Protein AF-A0A0E9ZQY3-F1 (afdb_monomer_lite)

Foldseek 3Di:
DDPPPVQLCVQLVVQAQPADDPCSQVSSCVSNVAPEEEADDPDDDDPGFYKYFHDDPRGTHDIDTDD

Secondary structure (DSSP, 8-state):
----HHHHHHHHGGGTTSBP-THHHHHHHHHH--SEEEE--TT----SSEEEEEEETTEEEEEEEE-

Sequence (67 aa):
MEYNQPKAVDNIQHLVGTRFVASAEAYMQEMTGAQDVRERRPTREARYSMVEYDLKDGIITAVVVYP

Structure (mmCIF, N/CA/C/O backbone):
data_AF-A0A0E9ZQY3-F1
#
_entry.id   AF-A0A0E9ZQY3-F1
#
loop_
_atom_site.group_PDB
_atom_site.id
_atom_site.type_symbol
_atom_site.label_atom_id
_atom_site.label_alt_id
_atom_site.label_comp_id
_atom_site.label_asym_id
_atom_site.label_entity_id
_atom_site.label_seq_id
_atom_site.pdbx_PDB_ins_code
_atom_site.Cartn_x
_atom_site.Cartn_y
_atom_site.Cartn_z
_atom_site.occupancy
_atom_site.B_iso_or_equiv
_atom_site.auth_seq_id
_atom_site.auth_comp_id
_atom_site.auth_asym_id
_atom_site.au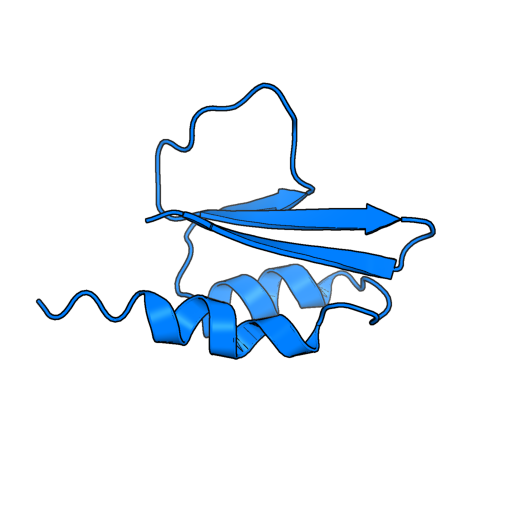th_atom_id
_atom_site.pdbx_PDB_model_num
ATOM 1 N N . MET A 1 1 ? 17.322 -4.633 -18.567 1.00 43.16 1 MET A N 1
ATOM 2 C CA . MET A 1 1 ? 16.557 -4.064 -17.440 1.00 43.16 1 MET A CA 1
ATOM 3 C C . MET A 1 1 ? 15.570 -5.140 -17.031 1.00 43.16 1 MET A C 1
ATOM 5 O O . MET A 1 1 ? 14.657 -5.415 -17.796 1.00 43.16 1 MET A O 1
ATOM 9 N N . GLU A 1 2 ? 15.839 -5.870 -15.949 1.00 42.38 2 GLU A N 1
ATOM 10 C CA . GLU A 1 2 ? 14.930 -6.926 -15.490 1.00 42.38 2 GLU A CA 1
ATOM 11 C C . GLU A 1 2 ? 13.693 -6.285 -14.860 1.00 42.38 2 GLU A C 1
ATOM 13 O O . GLU A 1 2 ? 13.793 -5.531 -13.892 1.00 42.38 2 GLU A O 1
ATOM 18 N N . TYR A 1 3 ? 12.525 -6.564 -15.436 1.00 48.19 3 TYR A N 1
ATOM 19 C CA . TYR A 1 3 ? 11.236 -6.175 -14.879 1.00 48.19 3 TYR A CA 1
ATOM 20 C C . TYR A 1 3 ? 10.965 -7.014 -13.626 1.00 48.19 3 TYR A C 1
ATOM 22 O O . TYR A 1 3 ? 10.386 -8.095 -13.673 1.00 48.19 3 TYR A O 1
ATOM 30 N N . ASN A 1 4 ? 11.416 -6.503 -12.484 1.00 50.38 4 ASN A N 1
ATOM 31 C CA . ASN A 1 4 ? 11.324 -7.123 -11.162 1.00 50.38 4 ASN A CA 1
ATOM 32 C C . ASN A 1 4 ? 9.905 -6.964 -10.551 1.00 50.38 4 ASN A C 1
ATOM 34 O O . ASN A 1 4 ? 9.760 -6.695 -9.363 1.00 50.38 4 ASN A O 1
ATOM 38 N N . GLN A 1 5 ? 8.857 -7.073 -11.378 1.00 54.09 5 GLN A N 1
ATOM 39 C CA . GLN A 1 5 ? 7.467 -6.721 -11.052 1.00 54.09 5 GLN A CA 1
ATOM 40 C C . GLN A 1 5 ? 6.754 -7.641 -10.042 1.00 54.09 5 GLN A C 1
ATOM 42 O O . GLN A 1 5 ? 6.074 -7.092 -9.177 1.00 54.09 5 GLN A O 1
ATOM 47 N N . PRO A 1 6 ? 6.895 -8.986 -10.056 1.00 55.84 6 PRO A N 1
ATOM 48 C CA . PRO A 1 6 ? 6.216 -9.806 -9.049 1.00 55.84 6 PRO A CA 1
ATOM 49 C C . PRO A 1 6 ? 6.719 -9.508 -7.627 1.00 55.84 6 PRO A C 1
ATOM 51 O O . PRO A 1 6 ? 5.924 -9.430 -6.701 1.00 55.84 6 PRO A O 1
ATOM 54 N N . LYS A 1 7 ? 8.009 -9.178 -7.462 1.00 63.34 7 LYS A N 1
ATOM 55 C CA . LYS A 1 7 ? 8.590 -8.899 -6.137 1.00 63.34 7 LYS A CA 1
ATOM 56 C C . LYS A 1 7 ? 8.027 -7.646 -5.460 1.00 63.34 7 LYS A C 1
ATOM 58 O O . LYS A 1 7 ? 8.025 -7.576 -4.238 1.00 63.34 7 LYS A O 1
ATOM 63 N N . ALA A 1 8 ? 7.583 -6.648 -6.224 1.00 77.75 8 ALA A N 1
ATOM 64 C CA . ALA A 1 8 ? 7.153 -5.375 -5.649 1.00 77.75 8 ALA A CA 1
ATOM 65 C C . ALA A 1 8 ? 5.847 -5.516 -4.852 1.00 77.75 8 ALA A C 1
ATOM 67 O O . ALA A 1 8 ? 5.755 -4.996 -3.743 1.00 77.75 8 ALA A O 1
ATOM 68 N N . VAL A 1 9 ? 4.858 -6.250 -5.377 1.00 82.62 9 VAL A N 1
ATOM 69 C CA . VAL A 1 9 ? 3.609 -6.496 -4.639 1.00 82.62 9 VAL A CA 1
ATOM 70 C C . VAL A 1 9 ? 3.842 -7.432 -3.452 1.00 82.62 9 VAL A C 1
ATOM 72 O O . VAL A 1 9 ? 3.342 -7.153 -2.364 1.00 82.62 9 VAL A O 1
ATOM 75 N N . ASP A 1 10 ? 4.684 -8.462 -3.609 1.00 84.56 10 ASP A N 1
ATOM 76 C CA . ASP A 1 10 ? 5.059 -9.373 -2.517 1.00 84.56 10 ASP A CA 1
ATOM 77 C C . ASP A 1 10 ? 5.666 -8.616 -1.321 1.00 84.56 10 ASP A C 1
ATOM 79 O O . ASP A 1 10 ? 5.372 -8.930 -0.166 1.00 84.56 10 ASP A O 1
ATOM 83 N N . ASN A 1 11 ? 6.446 -7.561 -1.585 1.00 86.19 11 ASN A N 1
ATOM 84 C CA . ASN A 1 11 ? 7.047 -6.729 -0.543 1.00 86.19 11 ASN A CA 1
ATOM 85 C C . ASN A 1 11 ? 6.019 -5.982 0.319 1.00 86.19 11 ASN A C 1
ATOM 87 O O . ASN A 1 11 ? 6.335 -5.653 1.457 1.00 86.19 11 ASN A O 1
ATOM 91 N N . ILE A 1 12 ? 4.817 -5.698 -0.193 1.00 90.38 12 ILE A N 1
ATOM 92 C CA . ILE A 1 12 ? 3.806 -4.876 0.498 1.00 90.38 12 ILE A CA 1
ATOM 93 C C . ILE A 1 12 ? 2.506 -5.629 0.805 1.00 90.38 12 ILE A C 1
ATOM 95 O O . ILE A 1 12 ? 1.641 -5.103 1.503 1.00 90.38 12 ILE A O 1
ATOM 99 N N . GLN A 1 13 ? 2.368 -6.875 0.345 1.00 90.81 13 GLN A N 1
ATOM 100 C CA . GLN A 1 13 ? 1.164 -7.690 0.529 1.00 90.81 13 GLN A CA 1
ATOM 101 C C . GLN A 1 13 ? 0.802 -7.895 2.008 1.00 90.81 13 GLN A C 1
ATOM 103 O O . GLN A 1 13 ? -0.374 -7.981 2.360 1.00 90.81 13 GLN A O 1
ATOM 108 N N . HIS A 1 14 ? 1.803 -7.931 2.889 1.00 91.94 14 HIS A N 1
ATOM 109 C CA . HIS A 1 14 ? 1.623 -8.098 4.332 1.00 91.94 14 HIS A CA 1
ATOM 110 C C . HIS A 1 14 ? 0.903 -6.916 5.011 1.00 91.94 14 HIS A C 1
ATOM 112 O O . HIS A 1 14 ? 0.485 -7.041 6.160 1.00 91.94 14 HIS A O 1
ATOM 118 N N . LEU A 1 15 ? 0.748 -5.777 4.325 1.00 92.94 15 LEU A N 1
ATOM 119 C CA . LEU A 1 15 ? -0.029 -4.638 4.820 1.00 92.94 15 LEU A CA 1
ATOM 120 C C . LEU A 1 15 ? -1.539 -4.895 4.754 1.00 92.94 15 LEU A C 1
ATOM 122 O O . LEU A 1 15 ? -2.303 -4.239 5.465 1.00 92.94 15 LEU A O 1
ATOM 126 N N . VAL A 1 16 ? -1.992 -5.846 3.935 1.00 93.81 16 VAL A N 1
ATOM 127 C CA . VAL A 1 16 ? -3.408 -6.223 3.875 1.00 93.81 16 VAL A CA 1
ATOM 128 C C . VAL A 1 16 ? -3.841 -6.809 5.221 1.00 93.81 16 VAL A C 1
ATOM 130 O O . VAL A 1 16 ? -3.192 -7.691 5.777 1.00 93.81 16 VAL A O 1
ATOM 133 N N . GLY A 1 17 ? -4.950 -6.304 5.758 1.00 93.38 17 GLY A N 1
ATOM 134 C CA . GLY A 1 17 ? -5.448 -6.625 7.096 1.00 93.38 17 GLY A CA 1
ATOM 135 C C . GLY A 1 17 ? -4.884 -5.731 8.205 1.00 93.38 17 GLY A C 1
ATOM 136 O O . GLY A 1 17 ? -5.331 -5.835 9.347 1.00 93.38 17 GLY A O 1
ATOM 137 N N . THR A 1 18 ? -3.949 -4.828 7.895 1.00 94.50 18 THR A N 1
ATOM 138 C CA . THR A 1 18 ? -3.402 -3.868 8.863 1.00 94.50 18 THR A CA 1
ATOM 139 C C . THR A 1 18 ? -4.129 -2.527 8.810 1.00 94.50 18 THR A C 1
ATOM 141 O O . THR A 1 18 ? -4.766 -2.168 7.817 1.00 94.50 18 THR A O 1
ATOM 144 N N . ARG A 1 19 ? -4.049 -1.770 9.909 1.00 93.81 19 ARG A N 1
ATOM 145 C CA . ARG A 1 19 ? -4.622 -0.426 9.979 1.00 93.81 19 ARG A CA 1
ATOM 146 C C . ARG A 1 19 ? -3.782 0.5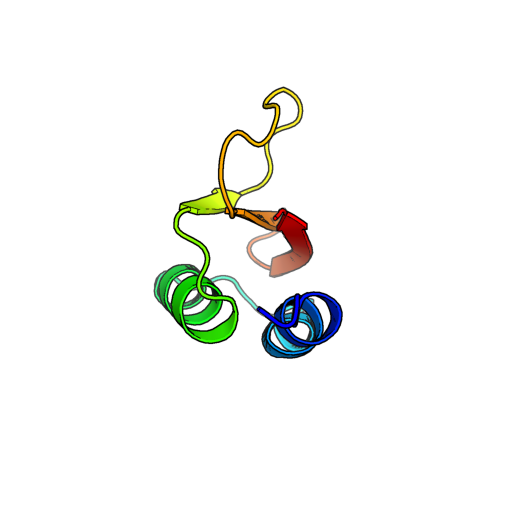45 9.160 1.00 93.81 19 ARG A C 1
ATOM 148 O O . ARG A 1 19 ? -2.565 0.591 9.314 1.00 93.81 19 ARG A O 1
ATOM 155 N N . PHE A 1 20 ? -4.447 1.355 8.346 1.00 93.19 20 PHE A N 1
ATOM 156 C CA . PHE A 1 20 ? -3.792 2.416 7.603 1.00 93.19 20 PHE A CA 1
ATOM 157 C C . PHE A 1 20 ? -3.237 3.479 8.554 1.00 93.19 20 PHE A C 1
ATOM 159 O O . PHE 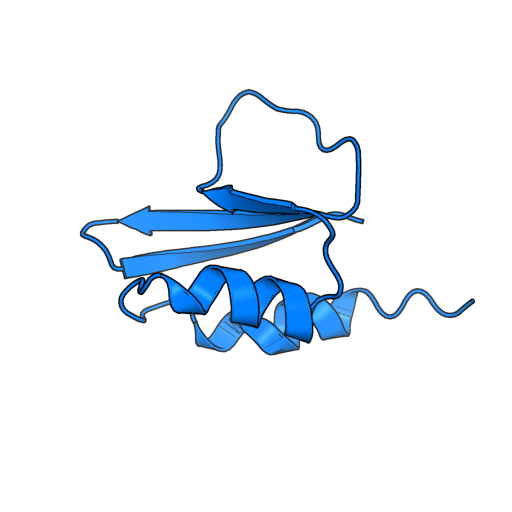A 1 20 ? -3.918 3.947 9.472 1.00 93.19 20 PHE A O 1
ATOM 166 N N . VAL A 1 21 ? -1.994 3.870 8.301 1.00 92.19 21 VAL A N 1
ATOM 167 C CA . VAL A 1 21 ? -1.293 4.971 8.962 1.00 92.19 21 VAL A CA 1
ATOM 168 C C . VAL A 1 21 ? -0.611 5.809 7.890 1.00 92.19 21 VAL A C 1
ATOM 170 O O . VAL A 1 21 ? -0.253 5.283 6.842 1.00 92.19 21 VAL A O 1
ATOM 173 N N . ALA A 1 22 ? -0.390 7.099 8.145 1.00 86.25 22 ALA A N 1
ATOM 174 C CA . ALA A 1 22 ? 0.172 8.009 7.140 1.00 86.25 22 ALA A CA 1
ATOM 175 C C . ALA A 1 22 ? 1.540 7.552 6.589 1.00 86.25 22 ALA A C 1
ATOM 177 O O . ALA A 1 22 ? 1.867 7.816 5.438 1.00 86.25 22 ALA A O 1
ATOM 178 N N . SER A 1 23 ? 2.334 6.821 7.381 1.00 91.81 23 SER A N 1
ATOM 179 C CA . SER A 1 23 ? 3.616 6.264 6.935 1.00 91.81 23 SER A CA 1
ATOM 180 C C . SER A 1 23 ? 3.488 5.056 6.001 1.00 91.81 23 SER A C 1
ATOM 182 O O . SER A 1 23 ? 4.480 4.673 5.385 1.00 91.81 23 SER A O 1
ATOM 184 N N . ALA A 1 24 ? 2.301 4.451 5.877 1.00 91.50 24 ALA A N 1
ATOM 185 C CA . ALA A 1 24 ? 2.083 3.298 5.009 1.00 91.50 24 ALA A CA 1
ATOM 186 C C . ALA A 1 24 ? 2.306 3.657 3.533 1.00 91.50 24 ALA A C 1
ATOM 188 O O . ALA A 1 24 ? 2.879 2.858 2.802 1.00 91.50 24 ALA A O 1
ATOM 189 N N . GLU A 1 25 ? 1.933 4.867 3.108 1.00 92.25 25 GLU A N 1
ATOM 190 C CA . GLU A 1 25 ? 2.149 5.323 1.728 1.00 92.25 25 GLU A CA 1
ATOM 191 C C . GLU A 1 25 ? 3.639 5.467 1.406 1.00 92.25 25 GLU A C 1
ATOM 193 O O . GLU A 1 25 ? 4.106 4.940 0.399 1.00 92.25 25 GLU A O 1
ATOM 198 N N . ALA A 1 26 ? 4.400 6.102 2.304 1.00 91.75 26 ALA A N 1
ATOM 199 C CA . ALA A 1 26 ? 5.849 6.238 2.163 1.00 91.75 26 ALA A CA 1
ATOM 200 C C . ALA A 1 26 ? 6.546 4.869 2.125 1.00 91.75 26 ALA A C 1
ATOM 202 O O . ALA A 1 26 ? 7.430 4.640 1.302 1.00 91.75 26 ALA A O 1
ATOM 203 N N . TYR A 1 27 ? 6.104 3.933 2.969 1.00 92.25 27 TYR A N 1
ATOM 204 C CA . TYR A 1 27 ? 6.610 2.564 2.967 1.00 92.25 27 TYR A CA 1
ATOM 205 C C . TYR A 1 27 ? 6.299 1.834 1.652 1.00 92.25 27 TYR A C 1
ATOM 207 O O . TYR A 1 27 ? 7.189 1.234 1.053 1.00 92.25 27 TYR A O 1
ATOM 215 N N . MET A 1 28 ? 5.057 1.909 1.160 1.00 92.38 28 MET A N 1
ATOM 216 C CA . MET A 1 28 ? 4.681 1.303 -0.121 1.00 92.38 28 MET A CA 1
ATOM 217 C C . MET A 1 28 ? 5.513 1.875 -1.271 1.00 92.38 28 MET A C 1
ATOM 219 O O . MET A 1 28 ? 5.972 1.119 -2.126 1.00 92.38 28 MET A O 1
ATOM 223 N N . GLN A 1 29 ? 5.749 3.186 -1.272 1.00 91.50 29 GLN A N 1
ATOM 224 C CA . GLN A 1 29 ? 6.586 3.863 -2.256 1.00 91.50 29 GLN A CA 1
ATOM 225 C C . GLN A 1 29 ? 8.037 3.362 -2.219 1.00 91.50 29 GLN A C 1
ATOM 227 O O . GLN A 1 29 ? 8.585 3.017 -3.264 1.00 91.50 29 GLN A O 1
ATOM 232 N N . GLU A 1 30 ? 8.641 3.255 -1.035 1.00 91.06 30 GLU A N 1
ATOM 233 C CA . GLU A 1 30 ? 10.016 2.768 -0.867 1.00 91.06 30 GLU A CA 1
ATOM 234 C C . GLU A 1 30 ? 10.171 1.304 -1.313 1.00 91.06 30 GLU A C 1
ATOM 236 O O . GLU A 1 30 ? 11.090 0.969 -2.060 1.00 91.06 30 GLU A O 1
ATOM 241 N N . MET A 1 31 ? 9.233 0.437 -0.920 1.00 90.88 31 MET A N 1
ATOM 242 C CA . MET A 1 31 ? 9.306 -1.005 -1.184 1.00 90.88 31 MET A CA 1
ATOM 243 C C . MET A 1 31 ? 8.990 -1.399 -2.632 1.00 90.88 31 MET A C 1
ATOM 245 O O . MET A 1 31 ? 9.400 -2.476 -3.081 1.00 90.88 31 MET A O 1
ATOM 249 N N . THR A 1 32 ? 8.237 -0.561 -3.350 1.00 88.12 32 THR A N 1
ATOM 250 C CA . THR A 1 32 ? 7.826 -0.814 -4.743 1.00 88.12 32 THR A CA 1
ATOM 251 C C . THR A 1 32 ? 8.577 0.042 -5.759 1.00 88.12 32 THR A C 1
ATOM 253 O O . THR A 1 32 ? 8.607 -0.308 -6.937 1.00 88.12 32 THR A O 1
ATOM 256 N N . GLY A 1 33 ? 9.174 1.157 -5.329 1.00 87.94 33 GLY A N 1
ATOM 257 C CA . GLY A 1 33 ? 9.741 2.171 -6.216 1.00 87.94 33 GLY A CA 1
ATOM 258 C C . GLY A 1 33 ? 8.688 2.972 -6.992 1.00 87.94 33 GLY A C 1
ATOM 259 O O . GLY A 1 33 ? 9.034 3.646 -7.962 1.00 87.94 33 GLY A O 1
ATOM 260 N N . ALA A 1 34 ? 7.408 2.885 -6.613 1.00 87.88 34 ALA A N 1
ATOM 261 C CA . ALA A 1 34 ? 6.342 3.608 -7.294 1.00 87.88 34 ALA A CA 1
ATOM 262 C C . ALA A 1 34 ? 6.503 5.126 -7.151 1.00 87.88 34 ALA A C 1
ATOM 264 O O . ALA A 1 34 ? 6.955 5.645 -6.133 1.00 87.88 34 ALA A O 1
ATOM 265 N N . GLN A 1 35 ? 6.105 5.861 -8.184 1.00 86.25 35 GLN A N 1
ATOM 266 C CA . GLN A 1 35 ? 6.147 7.324 -8.155 1.00 86.25 35 GLN A CA 1
ATOM 267 C C . GLN A 1 35 ? 4.897 7.920 -7.501 1.00 86.25 35 GLN A C 1
ATOM 269 O O . GLN A 1 35 ? 4.925 9.063 -7.055 1.00 86.25 35 GLN A O 1
ATOM 274 N N . ASP A 1 36 ? 3.814 7.145 -7.453 1.00 88.06 36 ASP A N 1
ATOM 275 C CA . ASP A 1 36 ? 2.507 7.559 -6.958 1.00 88.06 36 ASP A CA 1
ATOM 276 C C . ASP A 1 36 ? 1.915 6.429 -6.109 1.00 88.06 36 ASP A C 1
ATOM 278 O O . ASP A 1 36 ? 1.888 5.274 -6.537 1.00 88.06 36 ASP A O 1
ATOM 282 N N . VAL A 1 37 ? 1.448 6.749 -4.906 1.00 89.44 37 VAL A N 1
ATOM 283 C CA . VAL A 1 37 ? 0.751 5.812 -4.017 1.00 89.44 37 VAL A CA 1
ATOM 284 C C . VAL A 1 37 ? -0.528 6.490 -3.563 1.00 89.44 37 VAL A C 1
ATOM 286 O O . VAL A 1 37 ? -0.485 7.623 -3.090 1.00 89.44 37 VAL A O 1
ATOM 289 N N . ARG A 1 38 ? -1.677 5.832 -3.738 1.00 90.12 38 ARG A N 1
ATOM 290 C CA . ARG A 1 38 ? -2.971 6.420 -3.371 1.00 90.12 38 ARG A CA 1
ATOM 291 C C . ARG A 1 38 ? -4.045 5.384 -3.092 1.00 90.12 38 ARG A C 1
ATOM 293 O O . ARG A 1 38 ? -3.982 4.257 -3.569 1.00 90.12 38 ARG A O 1
ATOM 300 N N . GLU A 1 39 ? -5.093 5.810 -2.401 1.00 89.38 39 GLU A N 1
ATOM 301 C CA . GLU A 1 39 ? -6.320 5.027 -2.314 1.00 89.38 39 GLU A CA 1
ATOM 302 C C . GLU A 1 39 ? -6.948 4.859 -3.710 1.00 89.38 39 GLU A C 1
ATOM 304 O O . GLU A 1 39 ? -7.046 5.820 -4.491 1.00 89.38 39 GLU A O 1
ATOM 309 N N . ARG A 1 40 ? -7.354 3.627 -4.029 1.00 84.38 40 ARG A N 1
ATOM 310 C CA . ARG A 1 40 ?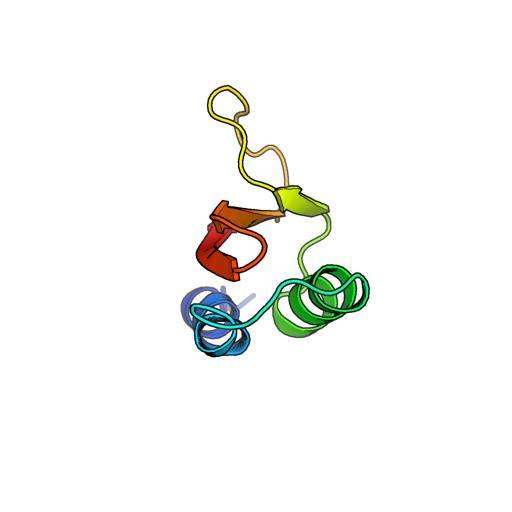 -7.875 3.231 -5.336 1.00 84.38 40 ARG A CA 1
ATOM 311 C C . ARG A 1 40 ? -9.121 4.032 -5.690 1.00 84.38 40 ARG A C 1
ATOM 313 O O . ARG A 1 40 ? -10.050 4.165 -4.894 1.00 84.38 40 ARG A O 1
ATOM 320 N N . ARG A 1 41 ? -9.181 4.533 -6.928 1.00 79.69 41 ARG A N 1
ATOM 321 C CA . ARG A 1 41 ? -10.379 5.208 -7.455 1.00 79.69 41 ARG A CA 1
ATOM 322 C C . ARG A 1 41 ? -10.864 4.532 -8.738 1.00 79.69 41 ARG A C 1
ATOM 324 O O . ARG A 1 41 ? -10.057 4.277 -9.624 1.00 79.69 41 ARG A O 1
ATOM 331 N N . PRO A 1 42 ? -12.180 4.315 -8.904 1.00 67.38 42 PRO A N 1
ATOM 332 C CA . PRO A 1 42 ? -12.728 3.498 -9.991 1.00 67.38 42 PRO A CA 1
ATOM 333 C C . PRO A 1 42 ? -12.576 4.077 -11.411 1.00 67.38 42 PRO A C 1
ATOM 335 O O . PRO A 1 42 ? -12.975 3.425 -12.368 1.00 67.38 42 PRO A O 1
ATOM 338 N N . THR A 1 43 ? -12.042 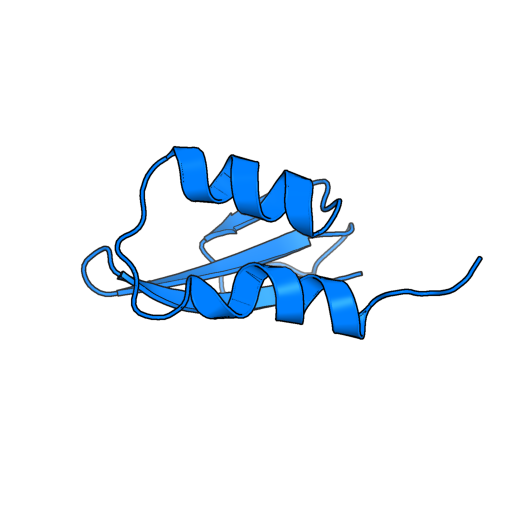5.290 -11.585 1.00 62.28 43 THR A N 1
ATOM 339 C CA . THR A 1 43 ? -12.117 6.033 -12.857 1.00 62.28 43 THR A CA 1
ATOM 340 C C . THR A 1 43 ? -10.778 6.512 -13.419 1.00 62.28 43 THR A C 1
ATOM 342 O O . THR A 1 43 ? -10.776 7.341 -14.330 1.00 62.28 43 THR A O 1
ATOM 345 N N . ARG A 1 44 ? -9.629 6.033 -12.924 1.00 62.03 44 ARG A N 1
ATOM 346 C CA . ARG A 1 44 ? -8.322 6.450 -13.463 1.00 62.03 44 ARG A CA 1
ATOM 347 C C . ARG A 1 44 ? -7.564 5.315 -14.135 1.00 62.03 44 ARG A C 1
ATOM 349 O O . ARG A 1 44 ? -7.249 4.310 -13.516 1.00 62.03 44 ARG A O 1
ATOM 356 N N . GLU A 1 45 ? -7.196 5.550 -15.390 1.00 64.81 45 GLU A N 1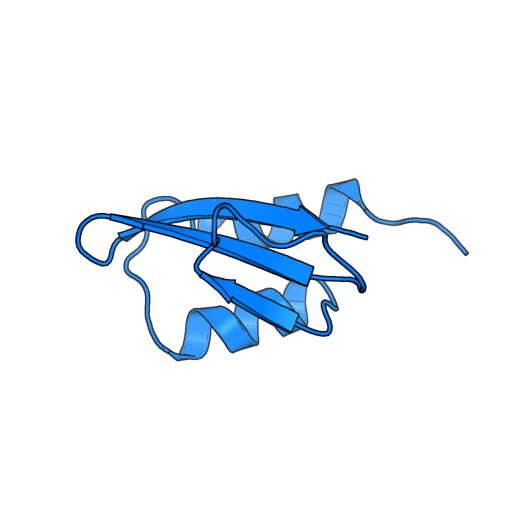
ATOM 357 C CA . GLU A 1 45 ? -6.140 4.802 -16.066 1.00 64.81 45 GLU A CA 1
ATOM 358 C C . GLU A 1 45 ? -4.780 5.165 -15.448 1.00 64.81 45 GLU A C 1
ATOM 360 O O . GLU A 1 45 ? -4.455 6.347 -15.277 1.00 64.81 45 GLU A O 1
ATOM 365 N N . ALA A 1 46 ? -3.987 4.149 -15.102 1.00 62.25 46 ALA A N 1
ATOM 366 C CA . ALA A 1 46 ? -2.623 4.322 -14.618 1.00 62.25 46 ALA A CA 1
ATOM 367 C C . ALA A 1 46 ? -1.748 4.891 -15.749 1.00 62.25 46 ALA A C 1
ATOM 369 O O . ALA A 1 46 ? -1.651 4.301 -16.821 1.00 62.25 46 ALA A O 1
ATOM 370 N N . ARG A 1 47 ? -1.140 6.064 -15.529 1.00 62.31 47 ARG A N 1
ATOM 371 C CA . ARG A 1 47 ? -0.243 6.718 -16.504 1.00 62.31 47 ARG A CA 1
ATOM 372 C C . ARG A 1 47 ? 1.248 6.529 -16.189 1.00 62.31 47 ARG A C 1
ATOM 374 O O . ARG A 1 47 ? 2.071 6.815 -17.052 1.00 62.31 47 ARG A O 1
ATOM 381 N N . TYR A 1 48 ? 1.578 6.072 -14.978 1.00 71.00 48 TYR A N 1
ATOM 382 C CA . TYR A 1 48 ? 2.936 5.886 -14.447 1.00 71.00 48 TYR A CA 1
ATOM 383 C C . TYR A 1 48 ? 2.942 4.734 -13.429 1.00 71.00 48 TYR A C 1
ATOM 385 O O . TYR A 1 48 ? 1.866 4.353 -12.956 1.00 71.00 48 TYR A O 1
ATOM 393 N N . SER A 1 49 ? 4.133 4.278 -13.019 1.00 79.81 49 SER A N 1
ATOM 394 C CA . SER A 1 49 ? 4.286 3.267 -11.968 1.00 79.81 49 SER A CA 1
ATOM 395 C C . SER A 1 49 ? 3.639 3.734 -10.662 1.00 79.81 49 SER A C 1
ATOM 397 O O . SER A 1 49 ? 4.063 4.733 -10.068 1.00 79.81 49 SER A O 1
ATOM 399 N N . MET A 1 50 ? 2.600 3.022 -10.234 1.00 86.81 50 MET A N 1
ATOM 400 C CA . MET A 1 50 ? 1.681 3.456 -9.184 1.00 86.81 50 MET A CA 1
ATOM 401 C C . MET A 1 50 ? 1.309 2.295 -8.267 1.00 86.81 50 MET A C 1
ATOM 403 O O . MET A 1 50 ? 1.099 1.181 -8.736 1.00 86.81 50 MET A O 1
ATOM 407 N N . VAL A 1 51 ? 1.137 2.571 -6.976 1.00 88.38 51 VAL A N 1
ATOM 408 C CA . VAL A 1 51 ? 0.458 1.668 -6.042 1.00 88.38 51 VAL A CA 1
ATOM 409 C C . VAL A 1 51 ? -0.931 2.212 -5.738 1.00 88.38 51 VAL A C 1
ATOM 411 O O . VAL A 1 51 ? -1.089 3.380 -5.383 1.00 88.38 51 VAL A O 1
ATOM 414 N N . GLU A 1 52 ? -1.938 1.355 -5.846 1.00 91.38 52 GLU A N 1
ATOM 415 C CA . GLU A 1 52 ? -3.268 1.628 -5.312 1.00 91.38 52 GLU A CA 1
ATOM 416 C C . GLU A 1 52 ? -3.567 0.717 -4.129 1.00 91.38 52 GLU A C 1
ATOM 418 O O . GLU A 1 52 ? -3.197 -0.457 -4.140 1.00 91.38 52 GLU A O 1
ATOM 423 N N . TYR A 1 53 ? -4.267 1.238 -3.126 1.00 91.62 53 TYR A N 1
ATOM 424 C CA . TYR A 1 53 ? -4.758 0.447 -2.000 1.00 91.62 53 TYR A CA 1
ATOM 425 C C . TYR A 1 53 ? -6.246 0.696 -1.743 1.00 91.62 53 TYR A C 1
ATOM 427 O O . TYR A 1 53 ? -6.747 1.792 -1.978 1.00 91.62 53 TYR A O 1
ATOM 435 N N . ASP A 1 54 ? -6.956 -0.313 -1.245 1.00 93.31 54 ASP A N 1
ATOM 436 C CA . ASP A 1 54 ? -8.364 -0.198 -0.847 1.00 93.31 54 ASP A CA 1
ATOM 437 C C . ASP A 1 54 ? -8.469 -0.098 0.678 1.00 93.31 54 ASP A C 1
ATOM 439 O O . ASP A 1 54 ? -7.891 -0.923 1.394 1.00 93.31 54 ASP A O 1
ATOM 443 N N . LEU A 1 55 ? -9.253 0.857 1.187 1.00 93.31 55 LEU A N 1
ATOM 444 C CA . LEU A 1 55 ? -9.539 0.992 2.617 1.00 93.31 55 LEU A CA 1
ATOM 445 C C . LEU A 1 55 ? -10.975 0.591 2.953 1.00 93.31 55 LEU A C 1
ATOM 447 O O . LEU A 1 55 ? -11.932 0.989 2.293 1.00 93.31 55 LEU A O 1
ATOM 451 N N . LYS A 1 56 ? -11.133 -0.143 4.055 1.00 93.50 56 LYS A N 1
ATOM 452 C CA . LYS A 1 56 ? -12.427 -0.421 4.680 1.00 93.50 56 LYS A CA 1
ATOM 453 C C . LYS A 1 56 ? -12.293 -0.285 6.189 1.00 93.50 56 LYS A C 1
ATOM 455 O O . LYS A 1 56 ? -11.461 -0.954 6.790 1.00 93.50 56 LYS A O 1
ATOM 460 N N . ASP A 1 57 ? -13.067 0.615 6.794 1.00 93.31 57 ASP A N 1
ATOM 461 C CA . ASP A 1 57 ? -13.021 0.895 8.241 1.00 93.31 57 ASP A CA 1
ATOM 462 C C . ASP A 1 57 ? -11.606 1.256 8.757 1.00 93.31 57 ASP A C 1
ATOM 464 O O . ASP A 1 57 ? -11.217 0.938 9.881 1.00 93.31 57 ASP A O 1
ATOM 468 N N . GLY A 1 58 ? -10.805 1.920 7.912 1.00 92.06 58 GLY A N 1
ATOM 469 C CA . GLY A 1 58 ? -9.410 2.271 8.202 1.00 92.06 58 GLY A CA 1
ATOM 470 C C . GLY A 1 58 ? -8.424 1.099 8.117 1.00 92.06 58 GLY A C 1
ATOM 471 O O . GLY A 1 58 ? -7.266 1.263 8.497 1.00 92.06 58 GLY A O 1
ATOM 472 N N . ILE A 1 59 ? -8.858 -0.067 7.637 1.00 95.06 59 ILE A N 1
ATOM 473 C CA . ILE A 1 59 ? -8.031 -1.249 7.380 1.00 95.06 59 ILE A CA 1
ATOM 474 C C . ILE A 1 59 ? -7.739 -1.351 5.884 1.00 95.06 59 ILE A C 1
ATOM 476 O O . ILE A 1 59 ? -8.634 -1.170 5.058 1.00 95.06 59 ILE A O 1
ATOM 480 N N . ILE A 1 60 ? -6.494 -1.670 5.537 1.00 94.81 60 ILE A N 1
ATOM 481 C CA . ILE A 1 60 ? -6.086 -1.943 4.158 1.00 94.81 60 ILE A CA 1
ATOM 482 C C . ILE A 1 60 ? -6.637 -3.311 3.756 1.00 94.81 60 ILE A C 1
ATOM 484 O O . ILE A 1 60 ? -6.364 -4.315 4.410 1.00 94.81 60 ILE A O 1
ATOM 488 N N . THR A 1 61 ? -7.414 -3.367 2.681 1.00 94.31 61 THR A N 1
ATOM 489 C CA . THR A 1 61 ? -8.090 -4.594 2.221 1.00 94.31 61 THR A CA 1
ATOM 490 C C . THR A 1 61 ? -7.536 -5.141 0.913 1.00 94.31 61 THR A C 1
ATOM 492 O O . THR A 1 61 ? -7.644 -6.340 0.665 1.00 94.31 61 THR A O 1
ATOM 495 N N . ALA A 1 62 ? -6.890 -4.297 0.114 1.00 91.69 62 ALA A N 1
ATOM 496 C CA . ALA A 1 62 ? -6.166 -4.702 -1.079 1.00 91.69 62 ALA A CA 1
ATOM 497 C C . ALA A 1 62 ? -5.027 -3.722 -1.356 1.00 91.69 62 ALA A C 1
ATOM 499 O O . ALA A 1 62 ? -5.101 -2.555 -0.972 1.00 91.69 62 ALA A O 1
ATOM 500 N N . VAL A 1 63 ? -4.000 -4.210 -2.045 1.00 90.69 63 VAL A N 1
ATOM 501 C CA . VAL A 1 63 ? -2.920 -3.411 -2.627 1.00 90.69 63 VAL A CA 1
ATOM 502 C C . VAL A 1 63 ? -2.662 -3.917 -4.043 1.00 90.69 63 VAL A C 1
ATOM 504 O O . VAL A 1 63 ? -2.718 -5.121 -4.295 1.00 90.69 63 VAL A O 1
ATOM 507 N N . VAL A 1 64 ? -2.421 -3.008 -4.980 1.00 88.44 64 VAL A N 1
ATOM 508 C CA . VAL A 1 64 ? -2.179 -3.312 -6.394 1.00 88.44 64 VAL A CA 1
ATOM 509 C C . VAL A 1 64 ? -1.036 -2.437 -6.882 1.00 88.44 64 VAL A C 1
ATOM 511 O O . VAL A 1 64 ? -1.027 -1.238 -6.623 1.00 88.44 64 VAL A O 1
ATOM 514 N N . VAL A 1 65 ? -0.085 -3.029 -7.601 1.00 86.94 65 VAL A N 1
ATOM 515 C CA . VAL A 1 65 ? 1.050 -2.314 -8.194 1.00 86.94 65 VAL A CA 1
ATOM 516 C C . VAL A 1 65 ? 0.881 -2.295 -9.711 1.00 86.94 65 VAL A C 1
ATOM 518 O O . VAL A 1 65 ? 0.724 -3.347 -10.331 1.00 86.94 65 VAL A O 1
ATOM 521 N N . TYR A 1 66 ? 0.920 -1.106 -10.302 1.00 83.44 66 TYR A N 1
ATOM 522 C CA . TYR A 1 66 ? 0.884 -0.878 -11.743 1.00 83.44 66 TYR A CA 1
ATOM 523 C C . TYR A 1 66 ? 2.277 -0.467 -12.237 1.00 83.44 66 TYR A C 1
ATOM 525 O O . TYR A 1 66 ? 2.943 0.316 -11.551 1.00 83.44 66 TYR A O 1
ATOM 533 N N . PRO A 1 67 ? 2.728 -0.982 -13.394 1.00 70.44 67 PRO A N 1
ATOM 534 C CA . PRO A 1 67 ? 4.008 -0.617 -13.989 1.00 70.44 67 PRO A CA 1
ATOM 535 C C . PRO A 1 67 ? 4.019 0.775 -14.625 1.00 70.44 67 PRO A C 1
ATOM 537 O O . PRO A 1 67 ? 2.963 1.238 -15.106 1.00 70.44 67 PRO A O 1
#

Radius of gyration: 11.43 Å; chains: 1; bounding box: 30×18×27 Å

pLDDT: mean 82.83, std 14.1, range [42.38, 95.06]